Protein AF-A0A2V6EZW3-F1 (afdb_monomer_lite)

Structure (mmCIF, N/CA/C/O backbone):
data_AF-A0A2V6EZW3-F1
#
_entry.id   AF-A0A2V6EZW3-F1
#
loop_
_atom_site.group_PDB
_atom_site.id
_atom_site.type_symbol
_atom_site.label_atom_id
_atom_site.label_alt_id
_atom_site.label_comp_id
_atom_site.label_asym_id
_atom_site.label_entity_id
_atom_site.label_seq_id
_atom_site.pdbx_PDB_ins_code
_atom_site.Cartn_x
_atom_site.Cartn_y
_atom_site.Cartn_z
_atom_site.occupancy
_atom_site.B_iso_or_equiv
_atom_site.auth_seq_id
_atom_site.auth_comp_id
_atom_site.auth_asym_id
_atom_site.auth_atom_id
_atom_site.pdbx_PDB_model_num
ATOM 1 N N . MET A 1 1 ? 15.285 -26.456 -3.727 1.00 37.94 1 MET A N 1
ATOM 2 C CA . MET A 1 1 ? 14.227 -25.732 -2.984 1.00 37.94 1 MET A CA 1
ATOM 3 C C . MET A 1 1 ? 14.607 -24.259 -2.920 1.00 37.94 1 MET A C 1
ATOM 5 O O . MET A 1 1 ? 15.678 -23.964 -2.411 1.00 37.94 1 MET A O 1
ATOM 9 N N . LYS A 1 2 ? 13.809 -23.341 -3.484 1.00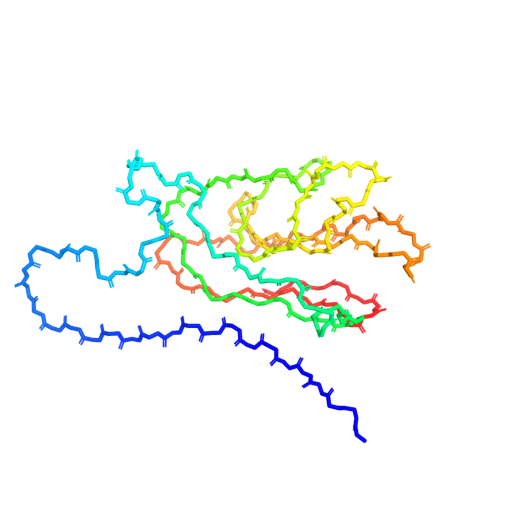 37.03 2 LYS A N 1
ATOM 10 C CA . LYS A 1 2 ? 14.064 -21.892 -3.366 1.00 37.03 2 LYS A CA 1
ATOM 11 C C . LYS A 1 2 ? 13.542 -21.420 -2.004 1.00 37.03 2 LYS A C 1
ATOM 13 O O . LYS A 1 2 ? 12.350 -21.565 -1.744 1.00 37.03 2 LYS A O 1
ATOM 18 N N . GLN A 1 3 ? 14.428 -20.914 -1.145 1.00 33.56 3 GLN A N 1
ATOM 19 C CA . GLN A 1 3 ? 14.047 -20.302 0.130 1.00 33.56 3 GLN A CA 1
ATOM 20 C C . GLN A 1 3 ? 13.149 -19.090 -0.151 1.00 33.56 3 GLN A C 1
ATOM 22 O O . GLN A 1 3 ? 13.524 -18.196 -0.906 1.00 33.56 3 GLN A O 1
ATOM 27 N N . ARG A 1 4 ? 11.938 -19.093 0.413 1.00 40.06 4 ARG A N 1
ATOM 28 C CA . ARG A 1 4 ? 11.039 -17.936 0.428 1.00 40.06 4 ARG A CA 1
ATOM 29 C C . ARG A 1 4 ? 11.381 -17.143 1.686 1.00 40.06 4 ARG A C 1
ATOM 31 O O . ARG A 1 4 ? 11.129 -17.625 2.786 1.00 40.06 4 ARG A O 1
ATOM 38 N N . TYR A 1 5 ? 12.013 -15.985 1.532 1.00 34.72 5 TYR A N 1
ATOM 39 C CA . TYR A 1 5 ? 12.222 -15.071 2.650 1.00 34.72 5 TYR A CA 1
ATOM 40 C C . TYR A 1 5 ? 10.901 -14.347 2.912 1.00 34.72 5 TYR A C 1
ATOM 42 O O . TYR A 1 5 ? 10.460 -13.556 2.085 1.00 34.72 5 TYR A O 1
ATOM 50 N N . PHE A 1 6 ? 10.256 -14.654 4.035 1.00 36.44 6 PHE A N 1
ATOM 51 C CA . PHE A 1 6 ? 9.151 -13.863 4.564 1.00 36.44 6 PHE A CA 1
ATOM 52 C C . PHE A 1 6 ? 9.740 -12.907 5.599 1.00 36.44 6 PHE A C 1
ATOM 54 O O . PHE A 1 6 ? 10.281 -13.353 6.611 1.00 36.44 6 PHE A O 1
ATOM 61 N N . LEU A 1 7 ? 9.687 -11.604 5.330 1.00 37.66 7 LEU A N 1
ATOM 62 C CA . LEU A 1 7 ? 9.934 -10.599 6.356 1.00 37.66 7 LEU A CA 1
ATOM 63 C C . LEU A 1 7 ? 8.591 -10.283 7.010 1.00 37.66 7 LEU A C 1
ATOM 65 O O . LEU A 1 7 ? 7.847 -9.439 6.526 1.00 37.66 7 LEU A O 1
ATOM 69 N N . ILE A 1 8 ? 8.298 -10.980 8.103 1.00 41.44 8 ILE A N 1
ATOM 70 C CA . ILE A 1 8 ? 7.182 -10.629 8.977 1.00 41.44 8 ILE A CA 1
ATOM 71 C C . ILE A 1 8 ? 7.668 -9.479 9.865 1.00 41.44 8 ILE A C 1
ATOM 73 O O . ILE A 1 8 ? 8.430 -9.704 10.807 1.00 41.44 8 ILE A O 1
ATOM 77 N N . ILE A 1 9 ? 7.244 -8.244 9.590 1.00 42.75 9 ILE A N 1
ATOM 78 C CA . ILE A 1 9 ? 7.316 -7.168 10.592 1.00 42.75 9 ILE A CA 1
ATOM 79 C C . ILE A 1 9 ? 6.034 -7.257 11.422 1.00 42.75 9 ILE A C 1
ATOM 81 O O . ILE A 1 9 ? 5.082 -6.508 11.235 1.00 42.75 9 ILE A O 1
ATOM 85 N N . ALA A 1 10 ? 6.002 -8.216 12.345 1.00 37.78 10 ALA A N 1
ATOM 86 C CA . ALA A 1 10 ? 5.001 -8.270 13.399 1.00 37.78 10 ALA A CA 1
ATOM 87 C C . ALA A 1 10 ? 5.665 -7.827 14.702 1.00 37.78 10 ALA A C 1
ATOM 89 O O . ALA A 1 10 ? 6.301 -8.620 15.390 1.00 37.78 10 ALA A O 1
ATOM 90 N N . ILE A 1 11 ? 5.504 -6.554 15.063 1.00 45.78 11 ILE A N 1
ATOM 91 C CA . ILE A 1 11 ? 5.672 -6.139 16.457 1.00 45.78 11 ILE A CA 1
ATOM 92 C C . ILE A 1 11 ? 4.286 -6.217 17.088 1.00 45.78 11 ILE A C 1
ATOM 94 O O . ILE A 1 11 ? 3.451 -5.335 16.926 1.00 45.78 11 ILE A O 1
ATOM 98 N N . SER A 1 12 ? 4.013 -7.327 17.767 1.00 38.50 12 SER A N 1
ATOM 99 C CA . SER A 1 12 ? 2.869 -7.466 18.668 1.00 38.50 12 SER A CA 1
ATOM 100 C C . SER A 1 12 ? 3.419 -7.770 20.055 1.00 38.50 12 SER A C 1
ATOM 102 O O . SER A 1 12 ? 3.682 -8.926 20.370 1.00 38.50 12 SER A O 1
ATOM 104 N N . LEU A 1 13 ? 3.629 -6.734 20.872 1.00 41.84 13 LEU A N 1
ATOM 105 C CA . LEU A 1 13 ? 3.912 -6.913 22.294 1.00 41.84 13 LEU A CA 1
ATOM 106 C C . LEU A 1 13 ? 2.643 -6.581 23.081 1.00 41.84 13 LEU A C 1
ATOM 108 O O . LEU A 1 13 ? 2.250 -5.422 23.194 1.00 41.84 13 LEU A O 1
ATOM 112 N N . LEU A 1 14 ? 1.980 -7.621 23.586 1.00 34.03 14 LEU A N 1
ATOM 113 C CA . LEU A 1 14 ? 0.876 -7.483 24.526 1.00 34.03 14 LEU A CA 1
ATOM 114 C C . LEU A 1 14 ? 1.475 -7.187 25.906 1.00 34.03 14 LEU A C 1
ATOM 116 O O . LEU A 1 14 ? 1.920 -8.101 26.596 1.00 34.03 14 LEU A O 1
ATOM 120 N N . VAL A 1 15 ? 1.507 -5.918 26.309 1.00 41.78 15 VAL A N 1
ATOM 121 C CA . VAL A 1 15 ? 1.757 -5.566 27.711 1.00 41.78 15 VAL A CA 1
ATOM 122 C C . VAL A 1 15 ? 0.409 -5.584 28.418 1.00 41.78 15 VAL A C 1
ATOM 124 O O . VAL A 1 15 ? -0.373 -4.642 28.320 1.00 41.78 15 VAL A O 1
ATOM 127 N N . ALA A 1 16 ? 0.112 -6.689 29.100 1.00 39.06 16 ALA A N 1
ATOM 128 C CA . ALA A 1 16 ? -0.936 -6.694 30.107 1.00 39.06 16 ALA A CA 1
ATOM 129 C C . ALA A 1 16 ? -0.422 -5.890 31.308 1.00 39.06 16 ALA A C 1
ATOM 131 O O . ALA A 1 16 ? 0.510 -6.318 31.986 1.00 39.06 16 ALA A O 1
ATOM 132 N N . ALA A 1 17 ? -1.004 -4.721 31.557 1.00 43.53 17 ALA A N 1
ATOM 133 C CA . ALA A 1 17 ? -0.803 -3.999 32.803 1.00 43.53 17 ALA A CA 1
ATOM 134 C C . ALA A 1 17 ? -2.169 -3.707 33.422 1.00 43.53 17 ALA A C 1
ATOM 136 O O . ALA A 1 17 ? -2.841 -2.735 33.085 1.00 43.53 17 ALA A O 1
ATOM 137 N N . ASP A 1 18 ? -2.571 -4.577 34.346 1.00 46.06 18 ASP A N 1
ATOM 138 C CA . ASP A 1 18 ? -3.543 -4.216 35.368 1.00 46.06 18 ASP A CA 1
ATOM 139 C C . ASP A 1 18 ? -2.906 -3.147 36.267 1.00 46.06 18 ASP A C 1
ATOM 141 O O . ASP A 1 18 ? -1.978 -3.442 37.022 1.00 46.06 18 ASP A O 1
ATOM 145 N N . ARG A 1 19 ? -3.400 -1.906 36.186 1.00 42.94 19 ARG A N 1
ATOM 146 C CA . ARG A 1 19 ? -3.945 -1.118 37.313 1.00 42.94 19 ARG A CA 1
ATOM 147 C C . ARG A 1 19 ? -4.019 0.375 36.994 1.00 42.94 19 ARG A C 1
ATOM 149 O O . ARG A 1 19 ? -3.140 0.966 36.381 1.00 42.94 19 ARG A O 1
ATOM 156 N N . ALA A 1 20 ? -5.114 0.954 37.477 1.00 51.56 20 ALA A N 1
ATOM 157 C CA . ALA A 1 20 ? -5.508 2.345 37.360 1.00 51.56 20 ALA A CA 1
ATOM 158 C C . ALA A 1 20 ? -4.450 3.338 37.877 1.00 51.56 20 ALA A C 1
ATOM 160 O O . ALA A 1 20 ? -4.021 3.286 39.027 1.00 51.56 20 ALA A O 1
ATOM 161 N N . GLY A 1 21 ? -4.114 4.292 37.017 1.00 43.19 21 GLY A N 1
ATOM 162 C CA . GLY A 1 21 ? -3.335 5.500 37.273 1.00 43.19 21 GLY A CA 1
ATOM 163 C C . GLY A 1 21 ? -3.225 6.226 35.937 1.00 43.19 21 GLY A C 1
ATOM 164 O O . GLY A 1 21 ? -3.025 5.558 34.928 1.00 43.19 21 GLY A O 1
ATOM 165 N N . ALA A 1 22 ? -3.466 7.540 35.893 1.00 52.22 22 ALA A N 1
ATOM 166 C CA . ALA A 1 22 ? -3.524 8.331 34.659 1.00 52.22 22 ALA A CA 1
ATOM 167 C C . ALA A 1 22 ? -2.342 7.998 33.727 1.00 52.22 22 ALA A C 1
ATOM 169 O O . ALA A 1 22 ? -1.203 8.373 33.997 1.00 52.22 22 ALA A O 1
ATOM 170 N N . GLY A 1 23 ? -2.621 7.212 32.683 1.00 42.06 23 GLY A N 1
ATOM 171 C CA . GLY A 1 23 ? -1.597 6.544 31.895 1.00 42.06 23 GLY A CA 1
ATOM 172 C C . GLY A 1 23 ? -0.822 7.547 31.060 1.00 42.06 23 GLY A C 1
ATOM 173 O O . GLY A 1 23 ? -1.330 8.059 30.064 1.00 42.06 23 GLY A O 1
ATOM 174 N N . THR A 1 24 ? 0.426 7.796 31.443 1.00 48.31 24 THR A N 1
ATOM 175 C CA . THR A 1 24 ? 1.447 8.247 30.504 1.00 48.31 24 THR 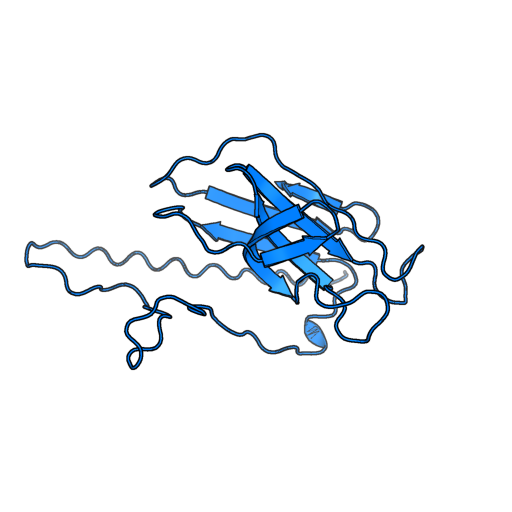A CA 1
ATOM 176 C C . THR A 1 24 ? 1.454 7.277 29.325 1.00 48.31 24 THR A C 1
ATOM 178 O O . THR A 1 24 ? 1.412 6.058 29.518 1.00 48.31 24 THR A O 1
ATOM 181 N N . ASN A 1 25 ? 1.448 7.819 28.104 1.00 46.25 25 ASN A N 1
ATOM 182 C CA . ASN A 1 25 ? 1.472 7.044 26.868 1.00 46.25 25 ASN A CA 1
ATOM 183 C C . ASN A 1 25 ? 2.557 5.956 26.969 1.00 46.25 25 ASN A C 1
ATOM 185 O O . ASN A 1 25 ? 3.746 6.260 26.995 1.00 46.25 25 ASN A O 1
ATOM 189 N N . SER A 1 26 ? 2.135 4.699 27.128 1.00 52.34 26 SER A N 1
ATOM 190 C CA . SER A 1 26 ? 3.036 3.544 27.250 1.00 52.34 26 SER A CA 1
ATOM 191 C C . SER A 1 26 ? 3.310 2.904 25.887 1.00 52.34 26 SER A C 1
ATOM 193 O O . SER A 1 26 ? 4.002 1.890 25.808 1.00 52.34 26 SER A O 1
ATOM 195 N N . ALA A 1 27 ? 2.756 3.476 24.814 1.00 48.62 27 ALA A N 1
ATOM 196 C CA . ALA A 1 27 ? 3.080 3.094 23.453 1.00 48.62 27 ALA A CA 1
ATOM 197 C C . ALA A 1 27 ? 4.381 3.772 23.004 1.00 48.62 27 ALA A C 1
ATOM 199 O O . ALA A 1 27 ? 4.747 4.848 23.477 1.00 48.62 27 ALA A O 1
ATOM 200 N N . LEU A 1 28 ? 5.071 3.129 22.063 1.00 57.16 28 LEU A N 1
ATOM 201 C CA . LEU A 1 28 ? 6.194 3.730 21.357 1.00 57.16 28 LEU A CA 1
ATOM 202 C C . LEU A 1 28 ? 5.672 4.921 20.539 1.00 57.16 28 LEU A C 1
ATOM 204 O O . LEU A 1 28 ? 4.994 4.733 19.532 1.00 57.16 28 LEU A O 1
ATOM 208 N N . ASP A 1 29 ? 5.946 6.135 21.013 1.00 59.44 29 ASP A N 1
ATOM 209 C CA . ASP A 1 29 ? 5.607 7.375 20.322 1.00 59.44 29 ASP A CA 1
ATOM 210 C C . ASP A 1 29 ? 6.707 7.710 19.308 1.00 59.44 29 ASP A C 1
ATOM 212 O O . ASP A 1 29 ? 7.863 7.927 19.678 1.00 59.44 29 ASP A O 1
ATOM 216 N N . PHE A 1 30 ? 6.353 7.711 18.022 1.00 64.25 30 PHE A N 1
ATOM 217 C CA . PHE A 1 30 ? 7.261 8.096 16.941 1.00 64.25 30 PHE A CA 1
ATOM 218 C C . PHE A 1 30 ? 7.248 9.604 16.669 1.00 64.25 30 PHE A C 1
ATOM 220 O O . PHE A 1 30 ? 8.017 10.065 15.827 1.00 64.25 30 PHE A O 1
ATOM 227 N N . ALA A 1 31 ? 6.396 10.378 17.352 1.00 59.09 31 ALA A N 1
ATOM 228 C CA . ALA A 1 31 ? 6.408 11.825 17.228 1.00 59.09 31 ALA A CA 1
ATOM 229 C C . ALA A 1 31 ? 7.744 12.383 17.753 1.00 59.09 31 ALA A C 1
ATOM 231 O O . ALA A 1 31 ? 8.216 11.978 18.825 1.00 59.09 31 ALA A O 1
ATOM 232 N N . PRO A 1 32 ? 8.375 13.334 17.043 1.00 55.22 32 PRO A N 1
ATOM 233 C CA . PRO A 1 32 ? 9.535 14.031 17.569 1.00 55.22 32 PRO A CA 1
ATOM 234 C C . PRO A 1 32 ? 9.178 14.683 18.910 1.00 55.22 32 PRO A C 1
ATOM 236 O O . PRO A 1 32 ? 8.386 15.624 18.979 1.00 55.22 32 PRO A O 1
ATOM 239 N N . LYS A 1 33 ? 9.801 14.207 19.997 1.00 49.34 33 LYS A N 1
ATOM 240 C CA . LYS A 1 33 ? 9.574 14.697 21.372 1.00 49.34 33 LYS A CA 1
ATOM 241 C C . LYS A 1 33 ? 9.790 16.216 21.520 1.00 49.34 33 LYS A C 1
ATOM 243 O O . LYS A 1 33 ? 9.387 16.802 22.518 1.00 49.34 33 LYS A O 1
ATOM 248 N N . THR A 1 34 ? 10.446 16.850 20.549 1.00 50.00 34 THR A N 1
ATOM 249 C CA . THR A 1 34 ? 10.884 18.248 20.580 1.00 50.00 34 THR A CA 1
ATOM 250 C C . THR A 1 34 ? 9.955 19.238 19.874 1.00 50.00 34 THR A C 1
ATOM 252 O O . THR A 1 34 ? 10.074 20.427 20.155 1.00 50.00 34 THR A O 1
ATOM 255 N N . THR A 1 35 ? 9.040 18.809 18.994 1.00 53.72 35 THR A N 1
ATOM 256 C CA . THR A 1 35 ? 8.185 19.740 18.220 1.00 53.72 35 THR A CA 1
ATOM 257 C C . THR A 1 35 ? 6.723 19.744 18.652 1.00 53.72 35 THR A C 1
ATOM 259 O O . THR A 1 35 ? 5.993 20.663 18.288 1.00 53.72 35 THR A O 1
ATOM 262 N N . GLY A 1 36 ? 6.271 18.743 19.418 1.00 51.34 36 GLY A N 1
ATOM 263 C CA . GLY A 1 36 ? 4.858 18.613 19.798 1.00 51.34 36 GLY A CA 1
ATOM 264 C C . GLY A 1 36 ? 3.919 18.382 18.605 1.00 51.34 36 GLY A C 1
ATOM 265 O O . GLY A 1 36 ? 2.704 18.487 18.752 1.00 51.34 36 GLY A O 1
ATOM 266 N N . THR A 1 37 ? 4.472 18.076 17.428 1.00 53.62 37 THR A N 1
ATOM 267 C CA . THR A 1 37 ? 3.732 17.784 16.201 1.00 53.62 37 THR A CA 1
ATOM 268 C C . THR A 1 37 ? 3.841 16.295 15.884 1.00 53.62 37 THR A C 1
ATOM 270 O O . THR A 1 37 ? 4.909 15.701 15.981 1.00 53.62 37 THR A O 1
ATOM 273 N N . THR A 1 38 ? 2.730 15.675 15.484 1.00 56.66 38 THR A N 1
ATOM 274 C CA . THR A 1 38 ? 2.683 14.279 15.001 1.00 56.66 38 THR A CA 1
ATOM 275 C C . THR A 1 38 ? 3.034 14.157 13.515 1.00 56.66 38 THR A C 1
ATOM 277 O O . THR A 1 38 ? 2.905 13.084 12.924 1.00 56.66 38 THR A O 1
ATOM 280 N N . GLN A 1 39 ? 3.455 15.263 12.895 1.00 57.22 39 GLN A N 1
ATOM 281 C CA . GLN A 1 39 ? 3.941 15.289 11.522 1.00 57.22 39 GLN A CA 1
ATOM 282 C C . GLN A 1 39 ? 5.232 14.460 11.469 1.00 57.22 39 GLN A C 1
ATOM 284 O O . GLN A 1 39 ? 6.110 14.636 12.308 1.00 57.22 39 GLN A O 1
ATOM 289 N N . ASP A 1 40 ? 5.304 13.518 10.529 1.00 62.88 40 ASP A N 1
ATOM 290 C CA . ASP A 1 40 ? 6.463 12.640 10.307 1.00 62.88 40 ASP A CA 1
ATOM 291 C C . ASP A 1 40 ? 6.745 11.576 11.390 1.00 62.88 40 ASP A C 1
ATOM 293 O O . ASP A 1 40 ? 7.858 11.061 11.492 1.00 62.88 40 ASP A O 1
ATOM 297 N N . ALA A 1 41 ? 5.732 11.172 12.165 1.00 76.12 41 ALA A N 1
ATOM 298 C CA . ALA A 1 41 ? 5.844 10.060 13.113 1.00 76.12 41 ALA A CA 1
ATOM 299 C C . ALA A 1 41 ? 5.867 8.688 12.398 1.00 76.12 41 ALA A C 1
ATOM 301 O O . ALA A 1 41 ? 4.844 8.010 12.292 1.00 76.12 41 ALA A O 1
ATOM 302 N N . TYR A 1 42 ? 7.034 8.270 11.899 1.00 79.06 42 TYR A N 1
ATOM 303 C CA . TYR A 1 42 ? 7.233 6.971 11.241 1.00 79.06 42 TYR A CA 1
ATOM 304 C C . TYR A 1 42 ? 8.581 6.326 11.584 1.00 79.06 42 TYR A C 1
ATOM 306 O O . TYR A 1 42 ? 9.537 6.977 12.005 1.00 79.06 42 TYR A O 1
ATOM 314 N N . VAL A 1 43 ? 8.681 5.015 11.349 1.00 84.06 43 VAL A N 1
ATOM 315 C CA . VAL A 1 43 ? 9.952 4.284 11.417 1.00 84.06 43 VAL A CA 1
ATOM 316 C C . VAL A 1 43 ? 10.575 4.232 10.037 1.00 84.06 43 VAL A C 1
ATOM 318 O O . VAL A 1 43 ? 9.981 3.712 9.093 1.00 84.06 43 VAL A O 1
ATOM 321 N N . ARG A 1 44 ? 11.816 4.706 9.922 1.00 83.50 44 ARG A N 1
ATOM 322 C CA . ARG A 1 44 ? 12.600 4.522 8.705 1.00 83.50 44 ARG A CA 1
ATOM 323 C C . ARG A 1 44 ? 13.335 3.190 8.755 1.00 83.50 44 ARG A C 1
ATOM 325 O O . ARG A 1 44 ? 14.222 2.989 9.582 1.00 83.50 44 ARG A O 1
ATOM 332 N N . VAL A 1 45 ? 13.005 2.306 7.824 1.00 82.38 45 VAL A N 1
ATOM 333 C CA . VAL A 1 45 ? 13.805 1.112 7.542 1.00 82.38 45 VAL A CA 1
ATOM 334 C C . VAL A 1 45 ? 14.830 1.469 6.466 1.00 82.38 45 VAL A C 1
ATOM 336 O O . VAL A 1 45 ? 14.541 2.229 5.540 1.00 82.38 45 VAL A O 1
ATOM 339 N N . GLY A 1 46 ? 16.058 0.964 6.599 1.00 84.81 46 GLY A N 1
ATOM 340 C CA . GLY A 1 46 ? 17.081 1.137 5.567 1.00 84.81 46 GLY A CA 1
ATOM 341 C C . GLY A 1 46 ? 16.678 0.493 4.234 1.00 84.81 46 GLY A C 1
ATOM 342 O O . GLY A 1 46 ? 15.728 -0.281 4.165 1.00 84.81 46 GLY A O 1
ATOM 343 N N . ASN A 1 47 ? 17.446 0.763 3.174 1.00 84.38 47 ASN A N 1
ATOM 344 C CA . ASN A 1 47 ? 17.240 0.168 1.848 1.00 84.38 47 ASN A CA 1
ATOM 345 C C . ASN A 1 47 ? 18.347 -0.849 1.485 1.00 84.38 47 ASN A C 1
ATOM 347 O O . ASN A 1 47 ? 19.136 -0.593 0.573 1.00 84.38 47 ASN A O 1
ATOM 351 N N . PRO A 1 48 ? 18.486 -1.975 2.209 1.00 85.81 48 PRO A N 1
ATOM 352 C CA . PRO A 1 48 ? 19.472 -2.985 1.861 1.00 85.81 48 PRO A CA 1
ATOM 353 C C . PRO A 1 48 ? 19.073 -3.696 0.564 1.00 85.81 48 PRO A C 1
ATOM 355 O O . PRO A 1 48 ? 17.914 -4.056 0.369 1.00 85.81 48 PRO A O 1
ATOM 358 N N . VAL A 1 49 ? 20.063 -4.010 -0.276 1.00 85.25 49 VAL A N 1
ATOM 359 C CA . VAL A 1 49 ? 19.871 -4.735 -1.551 1.00 85.25 49 VAL A CA 1
ATOM 360 C C . VAL A 1 49 ? 19.102 -6.051 -1.365 1.00 85.25 49 VAL A C 1
ATOM 362 O O . VAL A 1 49 ? 18.345 -6.457 -2.238 1.00 85.25 49 VAL A O 1
ATOM 365 N N . LYS A 1 50 ? 19.220 -6.690 -0.192 1.00 85.19 50 LYS A N 1
ATOM 366 C CA . LYS A 1 50 ? 18.493 -7.923 0.159 1.00 85.19 50 LYS A CA 1
ATOM 367 C C . LYS A 1 50 ? 16.961 -7.774 0.184 1.00 85.19 50 LYS A C 1
ATOM 369 O O . LYS A 1 50 ? 16.283 -8.793 0.141 1.00 85.19 50 LYS A O 1
ATOM 374 N N . LEU A 1 51 ? 16.425 -6.552 0.259 1.00 82.81 51 LEU A N 1
ATOM 375 C CA . LEU A 1 51 ? 14.984 -6.277 0.171 1.00 82.81 51 LEU A CA 1
ATOM 376 C C . LEU A 1 51 ? 14.515 -5.937 -1.255 1.00 82.81 51 LEU A C 1
ATOM 378 O O . LEU A 1 51 ? 13.316 -5.809 -1.476 1.00 82.81 51 LEU A O 1
ATOM 382 N N . GLY A 1 52 ? 15.424 -5.837 -2.232 1.00 83.56 52 GLY A N 1
ATOM 383 C CA . GLY A 1 52 ? 15.098 -5.676 -3.655 1.00 83.56 52 GLY A CA 1
ATOM 384 C C . GLY A 1 52 ? 14.626 -6.987 -4.285 1.00 83.56 52 GLY A C 1
ATOM 385 O O . GLY A 1 52 ? 15.279 -7.522 -5.179 1.00 83.56 52 GLY A O 1
ATOM 386 N N . LEU A 1 53 ? 13.542 -7.557 -3.759 1.00 86.62 53 LEU A N 1
ATOM 387 C CA . LEU A 1 53 ? 13.036 -8.862 -4.171 1.00 86.62 53 LEU A CA 1
ATOM 388 C C . LEU A 1 53 ? 12.170 -8.741 -5.439 1.00 86.62 53 LEU A C 1
ATOM 390 O O . LEU A 1 53 ? 11.334 -7.847 -5.518 1.00 86.62 53 LEU A O 1
ATOM 394 N N . PRO A 1 54 ? 12.281 -9.679 -6.400 1.00 85.06 54 PRO A N 1
ATOM 395 C CA . PRO A 1 54 ? 11.448 -9.680 -7.611 1.00 85.06 54 PRO A CA 1
ATOM 396 C C . PRO A 1 54 ? 10.003 -10.135 -7.351 1.00 85.06 54 PRO A C 1
ATOM 398 O O . PRO A 1 54 ? 9.169 -10.115 -8.251 1.00 85.06 54 PRO A O 1
ATOM 401 N N . ARG A 1 55 ? 9.738 -10.643 -6.144 1.00 90.69 55 ARG A N 1
ATOM 402 C CA . ARG A 1 55 ? 8.445 -11.112 -5.644 1.00 90.69 55 ARG A CA 1
ATOM 403 C C . ARG A 1 55 ? 8.427 -10.838 -4.158 1.00 90.69 55 ARG A C 1
ATOM 405 O O . ARG A 1 55 ? 9.397 -11.181 -3.476 1.00 90.69 55 ARG A O 1
ATOM 412 N N . PHE A 1 56 ? 7.360 -10.246 -3.661 1.00 90.62 56 PHE A N 1
ATOM 413 C CA . PHE A 1 56 ? 7.312 -9.807 -2.277 1.00 90.62 56 PHE A CA 1
ATOM 414 C C . PHE A 1 56 ? 5.881 -9.774 -1.763 1.00 90.62 56 PHE A C 1
ATOM 416 O O . PHE A 1 56 ? 4.908 -9.831 -2.510 1.00 90.62 56 PHE A O 1
ATOM 423 N N . THR A 1 57 ? 5.760 -9.716 -0.447 1.00 95.31 57 THR A N 1
ATOM 424 C CA . THR A 1 57 ? 4.513 -9.392 0.233 1.00 95.31 57 THR A CA 1
ATOM 425 C C . THR A 1 57 ? 4.841 -8.325 1.252 1.00 95.31 57 THR A C 1
ATOM 427 O O . THR A 1 57 ? 5.806 -8.471 2.003 1.00 95.31 57 THR A O 1
ATOM 430 N N . VAL A 1 58 ? 4.070 -7.247 1.230 1.00 94.75 58 VAL A N 1
ATOM 431 C CA . VAL A 1 58 ? 4.103 -6.211 2.256 1.00 94.75 58 VAL A CA 1
ATOM 432 C C . VAL A 1 58 ? 2.885 -6.442 3.125 1.00 94.75 58 VAL A C 1
ATOM 434 O O . VAL A 1 58 ? 1.782 -6.556 2.598 1.00 94.75 58 VAL A O 1
ATOM 437 N N . GLU A 1 59 ? 3.074 -6.541 4.434 1.00 95.00 59 GLU A N 1
ATOM 438 C CA . GLU A 1 59 ? 1.976 -6.760 5.366 1.00 95.00 59 GLU A CA 1
ATOM 439 C C . GLU A 1 59 ? 2.077 -5.842 6.578 1.00 95.00 59 GLU A C 1
ATOM 441 O O . GLU A 1 59 ? 3.166 -5.433 6.988 1.00 95.00 59 GLU A O 1
ATOM 446 N N . ALA A 1 60 ? 0.922 -5.524 7.151 1.00 91.88 60 ALA A N 1
ATOM 447 C CA . ALA A 1 60 ? 0.817 -4.720 8.353 1.00 91.88 60 ALA A CA 1
ATOM 448 C C . ALA A 1 60 ? -0.361 -5.190 9.201 1.00 91.88 60 ALA A C 1
ATOM 450 O O . ALA A 1 60 ? -1.462 -5.419 8.701 1.00 91.88 60 ALA A O 1
ATOM 451 N N . ARG A 1 61 ? -0.149 -5.264 10.515 1.00 94.56 61 ARG A N 1
ATOM 452 C CA . ARG A 1 61 ? -1.240 -5.322 11.488 1.00 94.56 61 ARG A CA 1
ATOM 453 C C . ARG A 1 61 ? -1.428 -3.925 12.063 1.00 94.56 61 ARG A C 1
ATOM 455 O O . ARG A 1 61 ? -0.481 -3.364 12.608 1.00 94.56 61 ARG A O 1
ATOM 462 N N . PHE A 1 62 ? -2.624 -3.364 11.934 1.00 91.00 62 PHE A N 1
ATOM 463 C CA . PHE A 1 62 ? -2.873 -1.958 12.247 1.00 91.00 62 PHE A CA 1
ATOM 464 C C . PHE A 1 62 ? -4.241 -1.738 12.895 1.00 91.00 62 PHE A C 1
ATOM 466 O O . PHE A 1 62 ? -5.134 -2.582 12.832 1.00 91.00 62 PHE A O 1
ATOM 473 N N . ILE A 1 63 ? -4.391 -0.574 13.521 1.00 89.75 63 ILE A N 1
ATOM 474 C CA . ILE A 1 63 ? -5.635 -0.070 14.096 1.00 89.75 63 ILE A CA 1
ATOM 475 C C . ILE A 1 63 ? -5.768 1.402 13.715 1.00 89.75 63 ILE A C 1
ATOM 477 O O . ILE A 1 63 ? -4.838 2.186 13.898 1.00 89.75 63 ILE A O 1
ATOM 481 N N . VAL A 1 64 ? -6.925 1.794 13.183 1.00 87.31 64 VAL A N 1
ATOM 482 C CA . VAL A 1 64 ? -7.200 3.201 12.865 1.00 87.31 64 VAL A CA 1
ATOM 483 C C . VAL A 1 64 ? -7.773 3.869 14.110 1.00 87.31 64 VAL A C 1
ATOM 485 O O . VAL A 1 64 ? -8.866 3.521 14.554 1.00 87.31 64 VAL A O 1
ATOM 488 N N . GLN A 1 65 ? -7.044 4.816 14.696 1.00 83.12 65 GLN A N 1
ATOM 489 C CA . GLN A 1 65 ? -7.529 5.589 15.851 1.00 83.12 65 GLN A CA 1
ATOM 490 C C . GLN A 1 65 ? -8.036 6.972 15.439 1.00 83.12 65 GLN A C 1
ATOM 492 O O . GLN A 1 65 ? -9.120 7.387 15.840 1.00 83.12 65 GLN A O 1
ATOM 497 N N . ASN A 1 66 ? -7.280 7.656 14.583 1.00 80.56 66 ASN A N 1
ATOM 498 C CA . ASN A 1 66 ? -7.567 9.003 14.109 1.00 80.56 66 ASN A CA 1
ATOM 499 C C . ASN A 1 66 ? -7.439 9.071 12.591 1.00 80.56 66 ASN A C 1
ATOM 501 O O . ASN A 1 66 ? -7.022 8.115 11.938 1.00 80.56 66 ASN A O 1
ATOM 505 N N . ASN A 1 67 ? -7.805 10.221 12.036 1.00 75.94 67 ASN A N 1
ATOM 506 C CA . ASN A 1 67 ? -7.536 10.503 10.637 1.00 75.94 67 ASN A CA 1
ATOM 507 C C . ASN A 1 67 ? -6.010 10.644 10.478 1.00 75.94 67 ASN A C 1
ATOM 509 O O . ASN A 1 67 ? -5.381 11.383 11.234 1.00 75.94 67 ASN A O 1
ATOM 513 N N . GLY A 1 68 ? -5.416 9.886 9.557 1.00 81.12 68 GLY A N 1
ATOM 514 C CA . GLY A 1 68 ? -3.992 9.992 9.230 1.00 81.12 68 GLY A CA 1
ATOM 515 C C . GLY A 1 68 ? -3.712 11.125 8.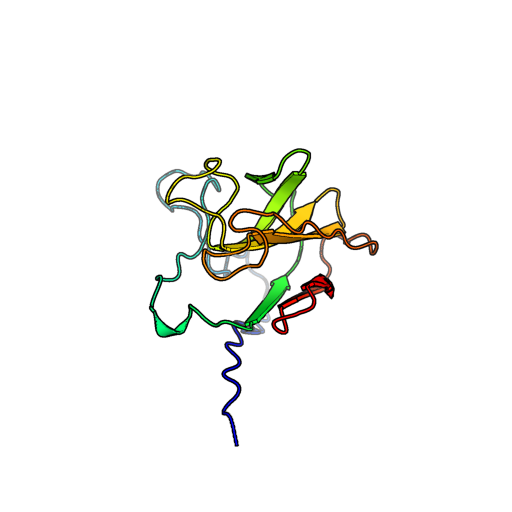241 1.00 81.12 68 GLY A C 1
ATOM 516 O O . GLY A 1 68 ? -4.638 11.741 7.716 1.00 81.12 68 GLY A O 1
ATOM 517 N N . SER A 1 69 ? -2.433 11.381 7.964 1.00 86.69 69 SER A N 1
ATOM 518 C CA . SER A 1 69 ? -2.022 12.321 6.915 1.00 86.69 69 SER A CA 1
ATOM 519 C C . SER A 1 69 ? -1.830 11.568 5.597 1.00 86.69 69 SER A C 1
ATOM 521 O O . SER A 1 69 ? -0.962 10.693 5.544 1.00 86.69 69 SER A O 1
ATOM 523 N N . PRO A 1 70 ? -2.603 11.870 4.540 1.00 90.81 70 PRO A N 1
ATOM 524 C CA . PRO A 1 70 ? -2.401 11.232 3.252 1.00 90.81 70 PRO A CA 1
ATOM 525 C C . PRO A 1 70 ? -1.141 11.765 2.558 1.00 90.81 70 PRO A C 1
ATOM 527 O O . PRO A 1 70 ? -0.745 12.918 2.743 1.00 90.81 70 PRO A O 1
ATOM 530 N N . ALA A 1 71 ? -0.542 10.922 1.727 1.00 90.94 71 ALA A N 1
ATOM 531 C CA . ALA A 1 71 ? 0.489 11.282 0.766 1.00 90.94 71 ALA A CA 1
ATOM 532 C C . ALA A 1 71 ? -0.045 11.067 -0.655 1.00 90.94 71 ALA A C 1
ATOM 534 O O . ALA A 1 71 ? -0.887 10.195 -0.873 1.00 90.94 71 ALA A O 1
ATOM 535 N N . PHE A 1 72 ? 0.446 11.855 -1.612 1.00 93.12 72 PHE A N 1
ATOM 536 C CA . PHE A 1 72 ? 0.215 11.578 -3.029 1.00 93.12 72 PHE A CA 1
ATOM 537 C C . PHE A 1 72 ? 0.872 10.242 -3.397 1.00 93.12 72 PHE A C 1
ATOM 539 O O . PHE A 1 72 ? 2.019 10.000 -3.009 1.00 93.12 72 PHE A O 1
ATOM 546 N N . VAL A 1 73 ? 0.145 9.378 -4.104 1.00 93.19 73 VAL A N 1
ATOM 547 C CA . VAL A 1 73 ? 0.644 8.061 -4.531 1.00 93.19 73 VAL A CA 1
ATOM 548 C C . VAL A 1 73 ? 0.804 8.032 -6.044 1.00 93.19 73 VAL A C 1
ATOM 550 O O . VAL A 1 73 ? 1.914 7.937 -6.546 1.00 93.19 73 VAL A O 1
ATOM 553 N N . THR A 1 74 ? -0.311 8.164 -6.751 1.00 92.38 74 THR A N 1
ATOM 554 C CA . THR A 1 74 ? -0.395 8.195 -8.208 1.00 92.38 74 THR A CA 1
ATOM 555 C C . THR A 1 74 ? -1.547 9.117 -8.601 1.00 92.38 74 THR A C 1
ATOM 557 O O . THR A 1 74 ? -2.318 9.563 -7.742 1.00 92.38 74 THR A O 1
ATOM 560 N N . VAL A 1 75 ? -1.683 9.437 -9.887 1.00 90.69 75 VAL A N 1
ATOM 561 C CA . VAL A 1 75 ? -2.740 10.332 -10.380 1.00 90.69 75 VAL A CA 1
ATOM 562 C C . VAL A 1 75 ? -4.114 9.838 -9.914 1.00 90.69 75 VAL A C 1
ATOM 564 O O . VAL A 1 75 ? -4.529 8.724 -10.215 1.00 90.69 75 VAL A O 1
ATOM 567 N N . GLY A 1 76 ? -4.828 10.696 -9.180 1.00 90.75 76 GLY A N 1
ATOM 568 C CA . GLY A 1 76 ? -6.153 10.391 -8.632 1.00 90.75 76 GLY A CA 1
ATOM 569 C C . GLY A 1 76 ? -6.159 9.720 -7.254 1.00 90.75 76 GLY A C 1
ATOM 570 O O . GLY A 1 76 ? -7.244 9.509 -6.716 1.00 90.75 76 GLY A O 1
ATOM 571 N N . SER A 1 77 ? -4.994 9.449 -6.657 1.00 95.25 77 SER A N 1
ATOM 572 C CA . SER A 1 77 ? -4.890 8.700 -5.400 1.00 95.25 77 SER A CA 1
ATOM 573 C C . SER A 1 77 ? -4.031 9.417 -4.355 1.00 95.25 77 SER A C 1
ATOM 575 O O . SER A 1 77 ? -2.841 9.683 -4.550 1.00 95.25 77 SER A O 1
ATOM 577 N N . TYR A 1 78 ? -4.653 9.686 -3.207 1.00 95.75 78 TYR A N 1
ATOM 578 C CA . TYR A 1 78 ? -4.014 10.182 -1.991 1.00 95.75 78 TYR A CA 1
ATOM 579 C C . TYR A 1 78 ? -4.368 9.237 -0.847 1.00 95.75 78 TYR A C 1
ATOM 581 O O . TYR A 1 78 ? -5.536 9.114 -0.479 1.00 95.75 78 TYR A O 1
ATOM 589 N N . ALA A 1 79 ? -3.364 8.594 -0.259 1.00 96.12 79 ALA A N 1
ATOM 590 C CA . ALA A 1 79 ? -3.580 7.545 0.730 1.00 96.12 79 ALA A CA 1
ATOM 591 C C . ALA A 1 79 ? -2.720 7.754 1.978 1.00 96.12 79 ALA A C 1
ATOM 593 O O . ALA A 1 79 ? -1.607 8.279 1.923 1.00 96.12 79 ALA A O 1
ATOM 594 N N . ILE A 1 80 ? -3.246 7.339 3.127 1.00 94.44 80 ILE A N 1
ATOM 595 C CA . ILE A 1 80 ? -2.538 7.338 4.408 1.00 94.44 80 ILE A CA 1
ATOM 596 C C . ILE A 1 80 ? -1.576 6.140 4.414 1.00 94.44 80 ILE A C 1
ATOM 598 O O . ILE A 1 80 ? -2.045 5.009 4.263 1.00 94.44 80 ILE A O 1
ATOM 602 N N . PRO A 1 81 ? -0.260 6.342 4.593 1.00 93.75 81 PRO A N 1
ATOM 603 C CA . PRO A 1 81 ? 0.718 5.264 4.503 1.00 93.75 81 PRO A CA 1
ATOM 604 C C . PRO A 1 81 ? 0.688 4.351 5.739 1.00 93.75 81 PRO A C 1
ATOM 606 O O . PRO A 1 81 ? 0.693 4.828 6.874 1.00 93.75 81 PRO A O 1
ATOM 609 N N . LEU A 1 82 ? 0.703 3.033 5.512 1.00 94.38 82 LEU A N 1
ATOM 610 C CA . LEU A 1 82 ? 0.955 2.010 6.536 1.00 94.38 82 LEU A CA 1
ATOM 611 C C . LEU A 1 82 ? 2.383 1.468 6.412 1.00 94.38 82 LEU A C 1
ATOM 613 O O . LEU A 1 82 ? 3.146 1.500 7.375 1.00 94.38 82 LEU A O 1
ATOM 617 N N . VAL A 1 83 ? 2.756 0.992 5.218 1.00 94.56 83 VAL A N 1
ATOM 618 C CA . VAL A 1 83 ? 4.115 0.534 4.894 1.00 94.56 83 VAL A CA 1
ATOM 619 C C . VAL A 1 83 ? 4.418 0.920 3.455 1.00 94.56 83 VAL A C 1
ATOM 621 O O . VAL A 1 83 ? 3.710 0.511 2.536 1.00 94.56 83 VAL A O 1
ATOM 624 N N . THR A 1 84 ? 5.475 1.701 3.244 1.00 92.56 84 THR A N 1
ATOM 625 C CA . THR A 1 84 ? 5.813 2.197 1.909 1.00 92.56 84 THR A CA 1
ATOM 626 C C . THR A 1 84 ? 7.310 2.143 1.650 1.00 92.56 84 THR A C 1
ATOM 628 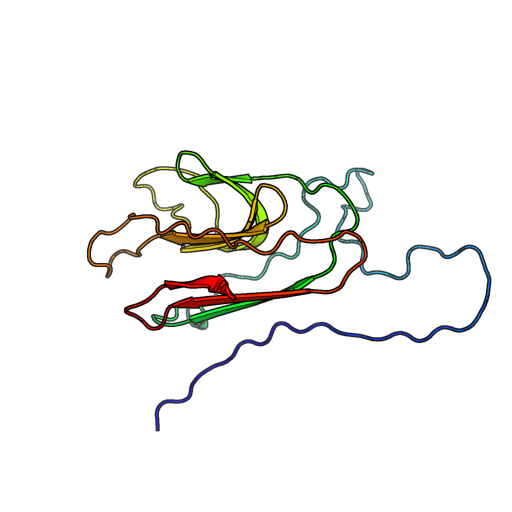O O . THR A 1 84 ? 8.139 2.153 2.565 1.00 92.56 84 THR A O 1
ATOM 631 N N . LYS A 1 85 ? 7.657 2.092 0.369 1.00 89.75 85 LYS A N 1
ATOM 632 C CA . LYS A 1 85 ? 8.994 2.371 -0.135 1.00 89.75 85 LYS A CA 1
ATOM 633 C C . LYS A 1 85 ? 8.852 3.435 -1.211 1.00 89.75 85 LYS A C 1
ATOM 635 O O . LYS A 1 85 ? 8.762 3.129 -2.394 1.00 89.75 85 LYS A O 1
ATOM 640 N N . GLY A 1 86 ? 8.833 4.679 -0.745 1.00 86.06 86 GLY A N 1
ATOM 641 C CA . GLY A 1 86 ? 8.518 5.846 -1.560 1.00 86.06 86 GLY A CA 1
ATOM 642 C C . GLY A 1 86 ? 7.044 6.240 -1.465 1.00 86.06 86 GLY A C 1
ATOM 643 O O . GLY A 1 86 ? 6.293 5.738 -0.623 1.00 86.06 86 GLY A O 1
ATOM 644 N N . ARG A 1 87 ? 6.684 7.191 -2.317 1.00 88.00 87 ARG A N 1
ATOM 645 C CA . ARG A 1 87 ? 5.351 7.732 -2.612 1.00 88.00 87 ARG A CA 1
ATOM 646 C C . ARG A 1 87 ? 5.440 8.357 -4.013 1.00 88.00 87 ARG A C 1
ATOM 648 O O . ARG A 1 87 ? 6.544 8.405 -4.551 1.00 88.00 87 ARG A O 1
ATOM 655 N N . GLY A 1 88 ? 4.359 8.903 -4.560 1.00 83.25 88 GLY A N 1
ATOM 656 C CA . GLY A 1 88 ? 4.455 9.673 -5.802 1.00 83.25 88 GLY A CA 1
ATOM 657 C C . GLY A 1 88 ? 5.304 10.930 -5.584 1.00 83.25 88 GLY A C 1
ATOM 658 O O . GLY A 1 88 ? 4.847 11.883 -4.953 1.00 83.25 88 GLY A O 1
ATOM 659 N N . GLU A 1 89 ? 6.559 10.931 -6.031 1.00 76.62 89 GLU A N 1
ATOM 660 C CA . GLU A 1 89 ? 7.461 12.086 -5.886 1.00 76.62 89 GLU A CA 1
ATOM 661 C C . GLU A 1 89 ? 7.779 12.750 -7.228 1.00 76.62 89 GLU A C 1
ATOM 663 O O . GLU A 1 89 ? 7.900 13.975 -7.283 1.00 76.62 89 GLU A O 1
ATOM 668 N N . CYS A 1 90 ? 7.890 11.974 -8.306 1.00 72.94 90 CYS A N 1
ATOM 669 C CA . CYS A 1 90 ? 8.194 12.455 -9.651 1.00 72.94 90 CYS A CA 1
ATOM 670 C C . CYS A 1 90 ? 7.829 11.398 -10.705 1.00 72.94 90 CYS A C 1
ATOM 672 O O . CYS A 1 90 ? 7.877 10.210 -10.412 1.00 72.94 90 CYS A O 1
ATOM 674 N N . ASP A 1 91 ? 7.559 11.829 -11.939 1.00 70.94 91 ASP A N 1
ATOM 675 C CA . ASP A 1 91 ? 7.430 10.925 -13.087 1.00 70.94 91 ASP A CA 1
ATOM 676 C C . ASP A 1 91 ? 8.787 10.787 -13.799 1.00 70.94 91 ASP A C 1
ATOM 678 O O . ASP A 1 91 ? 9.373 11.783 -14.238 1.00 70.94 91 ASP A O 1
ATOM 682 N N . GLY A 1 92 ? 9.290 9.556 -13.937 1.00 63.69 92 GLY A N 1
ATOM 683 C CA . GLY A 1 92 ? 10.487 9.251 -14.732 1.00 63.69 92 GLY A CA 1
ATOM 684 C C . GLY A 1 92 ? 11.811 9.736 -14.128 1.00 63.69 92 GLY A C 1
ATOM 685 O O . GLY A 1 92 ? 12.749 10.036 -14.875 1.00 63.69 92 GLY A O 1
ATOM 686 N N . CYS A 1 93 ? 11.905 9.838 -12.798 1.00 68.25 93 CYS A N 1
ATOM 687 C CA . CYS A 1 93 ? 13.132 10.214 -12.095 1.00 68.25 93 CYS A CA 1
ATOM 688 C C . CYS A 1 93 ? 13.583 9.108 -11.122 1.00 68.25 93 CYS A C 1
ATOM 690 O O . CYS A 1 93 ? 12.803 8.237 -10.786 1.00 68.25 93 CYS A O 1
ATOM 692 N N . PRO A 1 94 ? 14.830 9.103 -10.609 1.00 66.31 94 PRO A N 1
ATOM 693 C CA . PRO A 1 94 ? 15.309 8.006 -9.755 1.00 66.31 94 PRO A CA 1
ATOM 694 C C . PRO A 1 94 ? 14.561 7.817 -8.418 1.00 66.31 94 PRO A C 1
ATOM 696 O O . PRO A 1 94 ? 14.888 6.891 -7.674 1.00 66.31 94 PRO A O 1
ATOM 699 N N . ALA A 1 95 ? 13.626 8.712 -8.082 1.00 70.19 95 ALA A N 1
ATOM 700 C CA . ALA A 1 95 ? 12.798 8.676 -6.879 1.00 70.19 95 ALA A CA 1
ATOM 701 C C . ALA A 1 95 ? 11.447 7.979 -7.136 1.00 70.19 95 ALA A C 1
ATOM 703 O O . ALA A 1 95 ? 10.407 8.440 -6.675 1.00 70.19 95 ALA A O 1
ATOM 704 N N . ASP A 1 96 ? 11.490 6.865 -7.864 1.00 69.44 96 ASP A N 1
ATOM 705 C CA . ASP A 1 96 ? 10.331 6.025 -8.161 1.00 69.44 96 ASP A CA 1
ATOM 706 C C . ASP A 1 96 ? 9.799 5.320 -6.897 1.00 69.44 96 ASP A C 1
ATOM 708 O O . ASP A 1 96 ? 10.547 4.904 -5.991 1.00 69.44 96 ASP A O 1
ATOM 712 N N . MET A 1 97 ? 8.479 5.162 -6.841 1.00 82.62 97 MET A N 1
ATOM 713 C CA . MET A 1 97 ? 7.769 4.530 -5.737 1.00 82.62 97 MET A CA 1
ATOM 714 C C . MET A 1 97 ? 7.733 3.021 -5.943 1.00 82.62 97 MET A C 1
ATOM 716 O O . MET A 1 97 ? 6.940 2.513 -6.710 1.00 82.62 97 MET A O 1
ATOM 720 N N . ASN A 1 98 ? 8.493 2.237 -5.184 1.00 87.00 98 ASN A N 1
ATOM 721 C CA . ASN A 1 98 ? 8.463 0.786 -5.387 1.00 87.00 98 ASN A CA 1
ATOM 722 C C . ASN A 1 98 ? 7.114 0.172 -4.971 1.00 87.00 98 ASN A C 1
ATOM 724 O O . ASN A 1 98 ? 6.480 -0.532 -5.743 1.00 87.00 98 ASN A O 1
ATOM 728 N N . TYR A 1 99 ? 6.662 0.447 -3.748 1.00 92.38 99 TYR A N 1
ATOM 729 C CA . TYR A 1 99 ? 5.380 -0.050 -3.255 1.00 92.38 99 TYR A CA 1
ATOM 730 C C . TYR A 1 99 ? 4.772 0.901 -2.230 1.00 92.38 99 TYR A C 1
ATOM 732 O O . TYR A 1 99 ? 5.480 1.554 -1.451 1.00 92.38 99 TYR A O 1
ATOM 740 N N . PHE A 1 100 ? 3.446 0.892 -2.175 1.00 96.00 100 PHE A N 1
ATOM 741 C CA . PHE A 1 100 ? 2.641 1.610 -1.205 1.00 96.00 100 PHE A CA 1
ATOM 742 C C . PHE A 1 100 ? 1.545 0.683 -0.675 1.00 96.00 100 PHE A C 1
ATOM 744 O O . PHE A 1 100 ? 0.765 0.145 -1.450 1.00 96.00 100 PHE A O 1
ATOM 751 N N . LEU A 1 101 ? 1.467 0.504 0.643 1.00 97.81 101 LEU A N 1
ATOM 752 C CA . LEU A 1 101 ? 0.318 -0.090 1.326 1.00 97.81 101 LEU A CA 1
ATOM 753 C C . LEU A 1 101 ? -0.236 0.944 2.303 1.00 97.81 101 LEU A C 1
ATOM 755 O O . LEU A 1 101 ? 0.505 1.468 3.141 1.00 97.81 101 LEU A O 1
ATOM 759 N N . GLY A 1 102 ? -1.528 1.234 2.205 1.00 96.81 102 GLY A N 1
ATOM 760 C CA . GLY A 1 102 ? -2.157 2.297 2.970 1.00 96.81 102 GLY A CA 1
ATOM 761 C C . GLY A 1 102 ? -3.679 2.258 2.990 1.00 96.81 102 GLY A C 1
ATOM 762 O O . GLY A 1 102 ? -4.304 1.221 2.771 1.00 96.81 102 GLY A O 1
ATOM 763 N N . ILE A 1 103 ? -4.266 3.411 3.308 1.00 97.38 103 ILE A N 1
ATOM 764 C CA . ILE A 1 103 ? -5.711 3.603 3.450 1.00 97.38 103 ILE A CA 1
ATOM 765 C C . ILE A 1 103 ? -6.138 4.802 2.605 1.00 97.38 103 ILE A C 1
ATOM 767 O O . ILE A 1 103 ? -5.643 5.910 2.821 1.00 97.38 103 ILE A O 1
ATOM 771 N N . GLN A 1 104 ? -7.084 4.595 1.695 1.00 97.12 104 GLN A N 1
ATOM 772 C CA . GLN A 1 104 ? -7.733 5.650 0.914 1.00 97.12 104 GLN A CA 1
ATOM 773 C C . GLN A 1 104 ? -9.239 5.547 1.131 1.00 97.12 104 GLN A C 1
ATOM 775 O O . GLN A 1 104 ? -9.775 4.445 1.125 1.00 97.12 104 GLN A O 1
ATOM 780 N N . ASP A 1 105 ? -9.914 6.671 1.379 1.00 95.06 105 ASP A N 1
ATOM 781 C CA . ASP A 1 105 ? -11.378 6.728 1.525 1.00 95.06 105 ASP A CA 1
ATOM 782 C C . ASP A 1 105 ? -11.966 5.651 2.457 1.00 95.06 105 ASP A C 1
ATOM 784 O O . ASP A 1 105 ? -13.009 5.057 2.197 1.00 95.06 105 ASP A O 1
ATOM 788 N N . ASN A 1 106 ? -11.281 5.406 3.579 1.00 94.88 106 ASN A N 1
ATOM 789 C CA . ASN A 1 106 ? -11.670 4.438 4.607 1.00 94.88 106 ASN A CA 1
ATOM 790 C C . ASN A 1 106 ? -11.623 2.953 4.182 1.00 94.88 106 ASN A C 1
ATOM 792 O O . ASN A 1 106 ? -12.160 2.101 4.888 1.00 94.88 106 ASN A O 1
ATOM 796 N N . VAL A 1 107 ? -10.953 2.615 3.082 1.00 98.00 107 VAL A N 1
ATOM 797 C CA . VAL A 1 107 ? -10.673 1.232 2.665 1.00 98.00 107 VAL A CA 1
ATOM 798 C C . VAL A 1 107 ? -9.171 1.022 2.482 1.00 98.00 107 VAL A C 1
ATOM 800 O O . VAL A 1 107 ? -8.400 1.980 2.400 1.00 98.00 107 VAL A O 1
ATOM 803 N N . LEU A 1 108 ? -8.736 -0.239 2.437 1.00 98.38 108 LEU A N 1
ATOM 804 C CA . LEU A 1 108 ? -7.354 -0.549 2.075 1.00 98.38 108 LEU A CA 1
ATOM 805 C C . LEU A 1 108 ? -7.051 -0.065 0.657 1.00 98.38 108 LEU A C 1
ATOM 807 O O . LEU A 1 108 ? -7.883 -0.172 -0.242 1.00 98.38 108 LEU A O 1
ATOM 811 N N . PHE A 1 109 ? -5.838 0.425 0.466 1.00 98.31 109 PHE A N 1
ATOM 812 C CA . PHE A 1 109 ? -5.323 0.863 -0.817 1.00 98.31 109 PHE A CA 1
ATOM 813 C C . PHE A 1 109 ? -3.882 0.389 -0.954 1.00 98.31 109 PHE A C 1
ATOM 815 O O . PHE A 1 109 ? -3.108 0.450 0.007 1.00 98.31 109 PHE A O 1
ATOM 822 N N . ALA A 1 110 ? -3.515 -0.071 -2.141 1.00 97.62 110 ALA A N 1
ATOM 823 C CA . ALA A 1 110 ? -2.140 -0.403 -2.441 1.00 97.62 110 ALA A CA 1
ATOM 824 C C . ALA A 1 110 ? -1.770 0.017 -3.860 1.00 97.62 110 ALA A C 1
ATOM 826 O O . ALA A 1 110 ? -2.608 0.018 -4.755 1.00 97.62 110 ALA A O 1
ATOM 827 N N . ASP A 1 111 ? -0.504 0.343 -4.055 1.00 96.00 111 ASP A N 1
ATOM 828 C CA . ASP A 1 111 ? 0.064 0.649 -5.360 1.00 96.00 111 ASP A CA 1
ATOM 829 C C . ASP A 1 111 ? 1.471 0.053 -5.451 1.00 96.00 111 ASP A C 1
ATOM 831 O O . ASP A 1 111 ? 2.140 -0.190 -4.438 1.00 96.00 111 ASP A O 1
ATOM 835 N N . PHE A 1 112 ? 1.894 -0.215 -6.672 1.00 91.44 112 PHE A N 1
ATOM 836 C CA . PHE A 1 112 ? 3.191 -0.760 -7.024 1.00 91.44 112 PHE A CA 1
ATOM 837 C C . PHE A 1 112 ? 3.606 -0.137 -8.350 1.00 91.44 112 PHE A C 1
ATOM 839 O O . PHE A 1 112 ? 2.844 -0.193 -9.314 1.00 91.44 112 PHE A O 1
ATOM 846 N N . GLU A 1 113 ? 4.818 0.408 -8.405 1.00 90.25 113 GLU A N 1
ATOM 847 C CA . GLU A 1 113 ? 5.394 0.904 -9.648 1.00 90.25 113 GLU A CA 1
ATOM 848 C C . GLU A 1 113 ? 6.384 -0.112 -10.210 1.00 90.25 113 GLU A C 1
ATOM 850 O O . GLU A 1 113 ? 7.276 -0.623 -9.518 1.00 90.25 113 GLU A O 1
ATOM 855 N N . GLU A 1 114 ? 6.241 -0.410 -11.496 1.00 88.25 114 GLU A N 1
ATOM 856 C CA . GLU A 1 114 ? 7.155 -1.309 -12.178 1.00 88.25 114 GLU A CA 1
ATOM 857 C C . GLU A 1 114 ? 8.583 -0.758 -12.181 1.00 88.25 114 GLU A C 1
ATOM 859 O O . GLU A 1 114 ? 8.872 0.293 -12.749 1.00 88.25 114 GLU A O 1
ATOM 864 N N . GLY A 1 115 ? 9.517 -1.527 -11.621 1.00 82.50 115 GLY A N 1
ATOM 865 C CA . GLY A 1 115 ? 10.940 -1.234 -11.768 1.00 82.50 115 GLY A CA 1
ATOM 866 C C . GLY A 1 115 ? 11.426 -1.375 -13.217 1.00 82.50 115 GLY A C 1
ATOM 867 O O . GLY A 1 115 ? 10.720 -1.849 -14.104 1.00 82.50 115 GLY A O 1
ATOM 868 N N . THR A 1 116 ? 12.700 -1.064 -13.454 1.00 84.62 116 THR A N 1
ATOM 869 C CA . THR A 1 116 ? 13.326 -1.070 -14.795 1.00 84.62 116 THR A CA 1
ATOM 870 C C . THR A 1 116 ? 13.274 -2.403 -15.550 1.00 84.62 116 THR A C 1
ATOM 872 O O . THR A 1 116 ? 13.447 -2.421 -16.764 1.00 84.62 116 THR A O 1
ATOM 875 N N . ALA A 1 117 ? 13.048 -3.518 -14.851 1.00 82.94 117 ALA A N 1
ATOM 876 C CA . ALA A 1 117 ? 12.884 -4.848 -15.442 1.00 82.94 117 ALA A CA 1
ATOM 877 C C . ALA A 1 117 ? 11.414 -5.227 -15.723 1.00 82.94 117 ALA A C 1
ATOM 879 O O . ALA A 1 117 ? 11.148 -6.364 -16.116 1.00 82.94 117 ALA A O 1
ATOM 880 N N . GLY A 1 118 ? 10.468 -4.320 -15.463 1.00 84.00 118 GLY A N 1
ATOM 881 C CA . GLY A 1 118 ? 9.047 -4.488 -15.749 1.00 84.00 118 GLY A CA 1
ATOM 882 C C . GLY A 1 118 ? 8.729 -4.476 -17.246 1.00 84.00 118 GLY A C 1
ATOM 883 O O . GLY A 1 118 ? 9.584 -4.201 -18.089 1.00 84.00 118 GLY A O 1
ATOM 884 N N . THR A 1 119 ? 7.476 -4.781 -17.576 1.00 88.50 119 THR A N 1
ATOM 885 C CA . THR A 1 119 ? 6.971 -4.736 -18.959 1.00 88.50 119 THR A CA 1
ATOM 886 C C . THR A 1 119 ? 6.760 -3.293 -19.415 1.00 88.50 119 THR A C 1
ATOM 888 O O . THR A 1 119 ? 6.912 -2.974 -20.593 1.00 88.50 119 THR A O 1
ATOM 891 N N . SER A 1 120 ? 6.406 -2.414 -18.485 1.00 89.31 120 SER A N 1
ATOM 892 C CA . SER A 1 120 ? 6.225 -0.980 -18.676 1.00 89.31 120 SER A CA 1
ATOM 893 C C . SER A 1 120 ? 6.860 -0.258 -17.485 1.00 89.31 120 SER A C 1
ATOM 895 O O . SER A 1 120 ? 6.156 0.077 -16.538 1.00 89.31 120 SER A O 1
ATOM 897 N N . PRO A 1 121 ? 8.192 -0.055 -17.490 1.00 87.38 121 PRO A N 1
ATOM 898 C CA . PRO A 1 121 ? 8.892 0.618 -16.396 1.00 87.38 121 PRO A CA 1
ATOM 899 C C . PRO A 1 121 ? 8.230 1.950 -16.018 1.00 87.38 121 PRO A C 1
ATOM 901 O O . PRO A 1 121 ? 7.928 2.751 -16.902 1.00 87.38 121 PRO A O 1
ATOM 904 N N . GLY A 1 122 ? 8.003 2.171 -14.722 1.00 86.31 122 GLY A N 1
ATOM 905 C CA . GLY A 1 122 ? 7.290 3.343 -14.200 1.00 86.31 122 GLY A CA 1
ATOM 906 C C . GLY A 1 122 ? 5.759 3.227 -14.213 1.00 86.31 122 GLY A C 1
ATOM 907 O O . GLY A 1 122 ? 5.066 4.156 -13.809 1.00 86.31 122 GLY A O 1
ATOM 908 N N . LEU A 1 123 ? 5.183 2.118 -14.696 1.00 90.12 123 LEU A N 1
ATOM 909 C CA . LEU A 1 123 ? 3.732 1.931 -14.656 1.00 90.12 123 LEU A CA 1
ATOM 910 C C . LEU A 1 123 ? 3.268 1.641 -13.226 1.00 90.12 123 LEU A C 1
ATOM 912 O O . LEU A 1 123 ? 3.757 0.704 -12.595 1.00 90.12 123 LEU A O 1
ATOM 916 N N . ASN A 1 124 ? 2.287 2.416 -12.765 1.00 93.00 124 ASN A N 1
ATOM 917 C CA . ASN A 1 124 ? 1.611 2.230 -11.484 1.00 93.00 124 ASN A CA 1
ATOM 918 C C . ASN A 1 124 ? 0.456 1.222 -11.598 1.00 93.00 124 ASN A C 1
ATOM 920 O O . ASN A 1 124 ? -0.224 1.139 -12.626 1.00 93.00 124 ASN A O 1
ATOM 924 N N . HIS A 1 125 ? 0.211 0.488 -10.515 1.00 94.44 125 HIS A N 1
ATOM 925 C CA . HIS A 1 125 ? -0.787 -0.579 -10.405 1.00 94.44 125 HIS A CA 1
ATOM 926 C C . HIS A 1 125 ? -1.681 -0.366 -9.171 1.00 94.44 125 HIS A C 1
ATOM 928 O O . HIS A 1 125 ? -1.680 -1.197 -8.253 1.00 94.44 125 HIS A O 1
ATOM 934 N N . PRO A 1 126 ? -2.466 0.728 -9.117 1.00 96.44 126 PRO A N 1
ATOM 935 C CA . PRO A 1 126 ? -3.303 1.011 -7.964 1.00 96.44 126 PRO A CA 1
ATOM 936 C C . PRO A 1 126 ? -4.421 -0.029 -7.832 1.00 96.44 126 PRO A C 1
ATOM 938 O O . PRO A 1 126 ? -5.104 -0.383 -8.796 1.00 96.44 126 PRO A O 1
ATOM 941 N N . VAL A 1 127 ? -4.640 -0.492 -6.606 1.00 97.69 127 VAL A N 1
ATOM 942 C CA . VAL A 1 127 ? -5.727 -1.395 -6.231 1.00 97.69 127 VAL A CA 1
ATOM 943 C C . VAL A 1 127 ? -6.375 -0.910 -4.941 1.00 97.69 127 VAL A C 1
ATOM 945 O O . VAL A 1 127 ? -5.710 -0.611 -3.948 1.00 97.69 127 VAL A O 1
ATOM 948 N N . THR A 1 128 ? -7.703 -0.862 -4.951 1.00 98.19 128 THR A N 1
ATOM 949 C CA . THR A 1 128 ? -8.511 -0.402 -3.822 1.00 98.19 128 THR A CA 1
ATOM 950 C C . THR A 1 128 ? -9.368 -1.554 -3.316 1.00 98.19 128 THR A C 1
ATOM 952 O O . THR A 1 128 ? -10.032 -2.245 -4.090 1.00 98.19 128 THR A O 1
ATOM 955 N N . GLY A 1 129 ? -9.336 -1.780 -2.006 1.00 97.81 129 GLY A N 1
ATOM 956 C CA . GLY A 1 129 ? -10.202 -2.734 -1.331 1.00 97.81 129 GLY A CA 1
ATOM 957 C C . GLY A 1 129 ? -11.647 -2.239 -1.265 1.00 97.81 129 GLY A C 1
ATOM 958 O O . GLY A 1 129 ? -11.956 -1.095 -1.581 1.00 97.81 129 GLY A O 1
ATOM 959 N N . VAL A 1 130 ? -12.549 -3.106 -0.814 1.00 97.62 130 VAL A N 1
ATOM 960 C CA . VAL A 1 130 ? -13.984 -2.775 -0.707 1.00 97.62 130 VAL A CA 1
ATOM 961 C C . VAL A 1 130 ? -14.522 -2.847 0.715 1.00 97.62 130 VAL A C 1
ATOM 963 O O . VAL A 1 130 ? -15.654 -2.447 0.958 1.00 97.62 130 VAL A O 1
ATOM 966 N N . THR A 1 131 ? -13.728 -3.358 1.656 1.00 97.81 131 THR A N 1
ATOM 967 C CA . THR A 1 131 ? -14.125 -3.510 3.057 1.00 97.81 131 THR A CA 1
ATOM 968 C C . THR A 1 131 ? -13.889 -2.198 3.801 1.00 97.81 131 THR A C 1
ATOM 970 O O . THR A 1 131 ? -12.728 -1.820 3.978 1.00 97.81 131 THR A O 1
ATOM 973 N N . PRO A 1 132 ? -14.942 -1.503 4.269 1.00 97.38 132 PRO A N 1
ATOM 974 C CA . PRO A 1 132 ? -14.771 -0.286 5.048 1.00 97.38 132 PRO A CA 1
ATOM 975 C C . PRO A 1 132 ? -14.102 -0.593 6.387 1.00 97.38 132 PRO A C 1
ATOM 977 O O . PRO A 1 132 ? -14.537 -1.476 7.128 1.00 97.38 132 PRO A O 1
ATOM 980 N N . LEU A 1 133 ? -13.064 0.167 6.713 1.00 95.44 133 LEU A N 1
ATOM 981 C CA . LEU A 1 133 ? -12.340 0.058 7.970 1.00 95.44 133 LEU A CA 1
ATOM 982 C C . LEU A 1 133 ? -13.107 0.780 9.081 1.00 95.44 133 LEU A C 1
ATOM 984 O O . LEU A 1 133 ? -13.681 1.853 8.893 1.00 95.44 133 LEU A O 1
ATOM 988 N N . GLN A 1 134 ? -13.108 0.190 10.270 1.00 94.81 134 GLN A N 1
ATOM 989 C CA . GLN A 1 134 ? -13.722 0.772 11.462 1.00 94.81 134 GLN A CA 1
ATOM 990 C C . GLN A 1 134 ? -12.649 1.251 12.435 1.00 94.81 134 GLN A C 1
ATOM 992 O O . GLN A 1 134 ? -11.659 0.558 12.682 1.00 94.81 134 GLN A O 1
ATOM 997 N N . LYS A 1 135 ? -12.864 2.427 13.033 1.00 88.38 135 LYS A N 1
ATOM 998 C CA . LYS A 1 135 ? -11.967 2.945 14.070 1.00 88.38 135 LYS A CA 1
ATOM 999 C C . LYS A 1 135 ? -11.976 2.034 15.297 1.00 88.38 135 LYS A C 1
ATOM 1001 O O . LYS A 1 135 ? -13.011 1.485 15.661 1.00 88.38 135 LYS A O 1
ATOM 1006 N N . GLY A 1 136 ? -10.822 1.893 15.941 1.00 85.44 136 GLY A N 1
ATOM 1007 C CA . GLY A 1 136 ? -10.681 1.083 17.154 1.00 85.44 136 GLY A CA 1
ATOM 1008 C C . GLY A 1 136 ? -10.644 -0.436 16.925 1.00 85.44 136 GLY A C 1
ATOM 1009 O O . GLY A 1 136 ? -10.506 -1.179 17.893 1.00 85.44 136 GLY A O 1
ATOM 1010 N N . ILE A 1 137 ? -10.730 -0.905 15.675 1.00 90.31 137 ILE A N 1
ATOM 1011 C CA . ILE A 1 137 ? -10.660 -2.328 15.321 1.00 90.31 137 ILE A CA 1
ATOM 1012 C C . ILE A 1 137 ? -9.283 -2.658 14.741 1.00 90.31 137 ILE A C 1
ATOM 1014 O O . ILE A 1 137 ? -8.729 -1.899 13.945 1.00 90.31 137 ILE A O 1
ATOM 1018 N N . TRP A 1 138 ? -8.731 -3.799 15.155 1.00 93.25 138 TRP A N 1
ATOM 1019 C CA . TRP A 1 138 ? -7.501 -4.339 14.584 1.00 93.25 138 TRP A CA 1
ATOM 1020 C C . TRP A 1 138 ? -7.784 -5.031 13.254 1.00 93.25 138 TRP A C 1
ATOM 1022 O O . TRP A 1 138 ? -8.604 -5.945 13.193 1.00 93.25 138 TRP A O 1
ATOM 1032 N N . TYR A 1 139 ? -7.025 -4.651 12.235 1.00 93.06 139 TYR A N 1
ATOM 1033 C CA . TYR A 1 139 ? -7.006 -5.282 10.923 1.00 93.06 139 TYR A CA 1
ATOM 1034 C C . TYR A 1 139 ? -5.611 -5.830 10.626 1.00 93.06 139 TYR A C 1
ATOM 1036 O O . TYR A 1 139 ? -4.604 -5.404 11.203 1.00 93.06 139 TYR A O 1
ATOM 1044 N N . HIS A 1 140 ? -5.562 -6.784 9.707 1.00 96.62 140 HIS A N 1
ATOM 1045 C CA . HIS A 1 140 ? -4.356 -7.158 8.983 1.00 96.62 140 HIS A CA 1
ATOM 1046 C C . HIS A 1 140 ? -4.579 -6.768 7.525 1.00 96.62 140 HIS A C 1
ATOM 1048 O O . HIS A 1 140 ? -5.694 -6.909 7.029 1.00 96.62 140 HIS A O 1
ATOM 1054 N N . ALA A 1 141 ? -3.551 -6.215 6.897 1.00 96.75 141 ALA A N 1
ATOM 1055 C CA . ALA A 1 141 ? -3.530 -5.911 5.478 1.00 96.75 141 ALA A CA 1
ATOM 1056 C C . ALA A 1 141 ? -2.303 -6.557 4.854 1.00 96.75 141 ALA A C 1
ATOM 1058 O O . ALA A 1 141 ? -1.224 -6.542 5.460 1.00 96.75 141 ALA A O 1
ATOM 1059 N N . ALA A 1 142 ? -2.453 -7.054 3.632 1.00 97.56 142 ALA A N 1
ATOM 1060 C CA . ALA A 1 142 ? -1.335 -7.521 2.837 1.00 97.56 142 ALA A CA 1
ATOM 1061 C C . ALA A 1 142 ? -1.495 -7.151 1.364 1.00 97.56 142 ALA A C 1
ATOM 1063 O O . ALA A 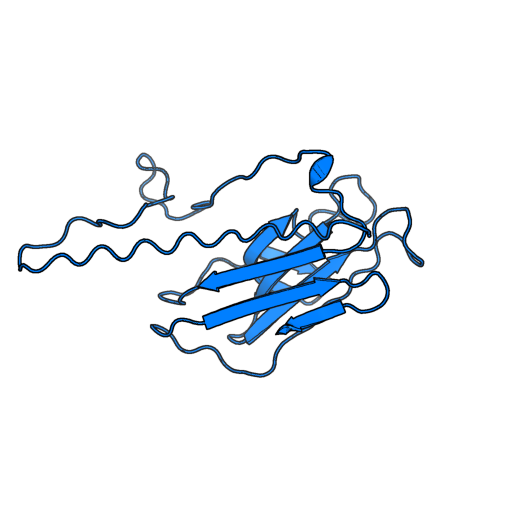1 142 ? -2.571 -7.276 0.789 1.00 97.56 142 ALA A O 1
ATOM 1064 N N . ALA A 1 143 ? -0.392 -6.770 0.730 1.00 97.19 143 ALA A N 1
ATOM 1065 C CA . ALA A 1 143 ? -0.311 -6.643 -0.715 1.00 97.19 143 ALA A CA 1
ATOM 1066 C C . ALA A 1 143 ? 0.815 -7.540 -1.242 1.00 97.19 143 ALA A C 1
ATOM 1068 O O . ALA A 1 143 ? 1.950 -7.480 -0.755 1.00 97.19 143 ALA A O 1
ATOM 1069 N N . THR A 1 144 ? 0.495 -8.425 -2.187 1.00 96.31 144 THR A N 1
ATOM 1070 C CA . THR A 1 144 ? 1.424 -9.436 -2.709 1.00 96.31 144 THR A CA 1
ATOM 1071 C C . THR A 1 144 ? 1.669 -9.240 -4.197 1.00 96.31 144 THR A C 1
ATOM 1073 O O . THR A 1 144 ? 0.725 -9.101 -4.977 1.00 96.31 144 THR A O 1
ATOM 1076 N N . TYR A 1 145 ? 2.946 -9.264 -4.579 1.00 92.75 145 TYR A N 1
ATOM 1077 C CA . TYR A 1 145 ? 3.376 -9.363 -5.964 1.00 92.75 145 TYR A CA 1
ATOM 1078 C C . TYR A 1 145 ? 4.080 -10.701 -6.186 1.00 92.75 145 TYR A C 1
ATOM 1080 O O . TYR A 1 145 ? 5.172 -10.947 -5.660 1.00 92.75 145 TYR A O 1
ATOM 1088 N N . ASP A 1 146 ? 3.468 -11.580 -6.981 1.00 91.38 146 ASP A N 1
ATOM 1089 C CA . ASP A 1 146 ? 4.012 -12.916 -7.267 1.00 91.38 146 ASP A CA 1
ATOM 1090 C C . ASP A 1 146 ? 4.946 -12.957 -8.496 1.00 91.38 146 ASP A C 1
ATOM 1092 O O . ASP A 1 146 ? 5.474 -14.017 -8.855 1.00 91.38 146 ASP A O 1
ATOM 1096 N N . GLY A 1 147 ? 5.201 -11.794 -9.106 1.00 88.88 147 GLY A N 1
ATOM 1097 C CA . GLY A 1 147 ? 5.922 -11.645 -10.370 1.00 88.88 147 GLY A CA 1
ATOM 1098 C C . GLY A 1 147 ? 5.008 -11.563 -11.596 1.00 88.88 147 GLY A C 1
ATOM 1099 O O . GLY A 1 147 ? 5.512 -11.382 -12.699 1.00 88.88 147 GLY A O 1
ATOM 1100 N N . THR A 1 148 ? 3.698 -11.740 -11.415 1.00 88.50 148 THR A N 1
ATOM 1101 C CA . THR A 1 148 ? 2.685 -11.666 -12.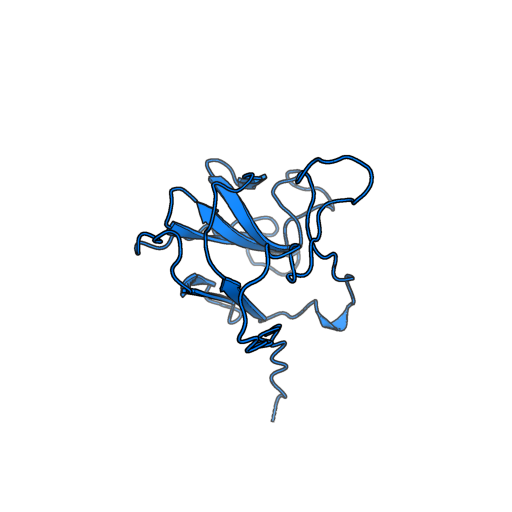480 1.00 88.50 148 THR A CA 1
ATOM 1102 C C . THR A 1 148 ? 1.392 -10.984 -12.043 1.00 88.50 148 THR A C 1
ATOM 1104 O O . THR A 1 148 ? 0.708 -10.391 -12.870 1.00 88.50 148 THR A O 1
ATOM 1107 N N . LYS A 1 149 ? 1.038 -11.071 -10.759 1.00 91.88 149 LYS A N 1
ATOM 1108 C CA . LYS A 1 149 ? -0.186 -10.517 -10.188 1.00 91.88 149 LYS A CA 1
ATOM 1109 C C . LYS A 1 149 ? 0.131 -9.648 -8.991 1.00 91.88 149 LYS A C 1
ATOM 1111 O O . LYS A 1 149 ? 0.935 -10.035 -8.144 1.00 91.88 149 LYS A O 1
ATOM 1116 N N . TRP A 1 150 ? -0.574 -8.527 -8.922 1.00 94.31 150 TRP A N 1
ATOM 1117 C CA . TRP A 1 150 ? -0.667 -7.654 -7.764 1.00 94.31 150 TRP A CA 1
ATOM 1118 C C . TRP A 1 150 ? -2.026 -7.859 -7.092 1.00 94.31 150 TRP A C 1
ATOM 1120 O O . TRP A 1 150 ? -3.059 -7.778 -7.759 1.00 94.31 150 TRP A O 1
ATOM 1130 N N . GLN A 1 151 ? -2.042 -8.210 -5.805 1.00 96.38 151 GLN A N 1
ATOM 1131 C CA . GLN A 1 151 ? -3.279 -8.519 -5.079 1.00 96.38 151 GLN A CA 1
ATOM 1132 C C . GLN A 1 151 ? -3.272 -7.916 -3.677 1.00 96.38 151 GLN A C 1
ATOM 1134 O O . GLN A 1 151 ? -2.251 -7.969 -2.993 1.00 96.38 151 GLN A O 1
ATOM 1139 N N . LEU A 1 152 ? -4.434 -7.414 -3.254 1.00 98.38 152 LEU A N 1
ATOM 1140 C CA . LEU A 1 152 ? -4.684 -6.802 -1.951 1.00 98.38 152 LEU A CA 1
ATOM 1141 C C . LEU A 1 152 ? -5.605 -7.693 -1.107 1.00 98.38 152 LEU A C 1
ATOM 1143 O O . LEU A 1 152 ? -6.604 -8.207 -1.619 1.00 98.38 152 LEU A O 1
ATOM 1147 N N . PHE A 1 153 ? -5.253 -7.853 0.167 1.00 96.44 153 PHE A N 1
ATOM 1148 C CA . PHE A 1 153 ? -5.949 -8.650 1.176 1.00 96.44 153 PHE A CA 1
ATOM 1149 C C . PHE A 1 153 ? -6.176 -7.824 2.439 1.00 96.44 153 PHE A C 1
ATOM 1151 O O . PHE A 1 153 ? -5.232 -7.100 2.842 1.00 96.44 153 PHE A O 1
#

Radius of gyration: 17.24 Å; chains: 1; bounding box: 35×46×56 Å

Sequence (153 aa):
MKQRYFLIIAISLLVAADRAGAGTNSALDFAPKTTGTTQDAYVRVGNPVKLGLPRFTVEARFIVQNNGSPAFVTVGSYAIPLVTKGRGECDGCPADMNYFLGIQDNVLFADFEEGTAGTSPGLNHPVTGVTPLQKGIWYHAAATYDGTKWQLF

Secondary structure (DSSP, 8-state):
--------------------S-----S---S-TTT---TT--PPPP--GGG--SSEEEEEEEE--S----EEEETTEEEEEEEEE--S--SSSS----EEEEEETTEEEEEEB--TTSSSTT-B--EE--S---TT-EEEEEEEE-SS-EEE-

pLDDT: mean 78.26, std 20.36, range [33.56, 98.38]

Foldseek 3Di:
DDDDDADDPDPDDDDDDDDDDDDDPPDDFQQDPPPPDSPPSDDDDDDDPVPVDLKYKDKDKDAAADDAAWDAADVPDTWHFDDFDAGPDDQPDPRATAKTWGGDPQWTKIKGADPPPDPDHRDIDIDTDDDGHDHPDIDMWMWIDGNPDTDID